Protein AF-A0A6F8TBI2-F1 (afdb_monomer_lite)

Radius of gyration: 24.77 Å; chains: 1; bounding box: 38×18×82 Å

pLDDT: mean 81.9, std 14.16, range [45.66, 97.81]

Secondary structure (DSSP, 8-state):
--HHHHHHHHHHHHHHHHHHHHHHHHHHHHHT------EEEEESSHHHHHHHHHHHHHTT-TTEEEEE-S--SHHHHHHHHHHHHHHHHTSSS--SEEEEE--

Structure (mmCIF, N/CA/C/O backbone):
data_AF-A0A6F8TBI2-F1
#
_entry.id   AF-A0A6F8TBI2-F1
#
loop_
_atom_site.group_PDB
_atom_site.id
_atom_site.type_symbol
_atom_site.label_atom_id
_atom_site.label_alt_id
_atom_site.label_comp_id
_atom_site.label_asym_id
_atom_site.label_entity_id
_atom_site.label_seq_id
_atom_site.pdbx_PDB_ins_code
_atom_site.Cartn_x
_atom_site.Cartn_y
_atom_site.Cartn_z
_atom_site.occupancy
_atom_site.B_iso_or_equiv
_atom_site.auth_seq_id
_atom_site.auth_comp_id
_atom_site.auth_asym_id
_atom_site.auth_atom_id
_atom_site.pdbx_PDB_model_num
ATOM 1 N N . MET A 1 1 ? -19.330 2.413 65.800 1.00 54.47 1 MET A N 1
ATOM 2 C CA . MET A 1 1 ? -18.198 2.844 64.947 1.00 54.47 1 MET A CA 1
ATOM 3 C C . MET A 1 1 ? -17.717 1.690 64.052 1.00 54.47 1 MET A C 1
ATOM 5 O O . MET A 1 1 ? -16.589 1.252 64.188 1.00 54.47 1 MET A O 1
ATOM 9 N N . GLY A 1 2 ? -18.567 1.151 63.166 1.00 58.47 2 GLY A N 1
ATOM 10 C CA . GLY A 1 2 ? -18.201 0.009 62.294 1.00 58.47 2 GLY A CA 1
ATOM 11 C C . GLY A 1 2 ? -18.804 0.058 60.883 1.00 58.47 2 GLY A C 1
ATOM 12 O O . GLY A 1 2 ? -18.541 -0.806 60.055 1.00 58.47 2 GLY A O 1
ATOM 13 N N . SER A 1 3 ? -19.612 1.080 60.596 1.00 59.16 3 SER A N 1
ATOM 14 C CA . SER A 1 3 ? -20.271 1.309 59.307 1.00 59.16 3 SER A CA 1
ATOM 15 C C . SER A 1 3 ? -19.372 2.019 58.290 1.00 59.16 3 SER A C 1
ATOM 17 O O . SER A 1 3 ? -19.494 1.770 57.089 1.00 59.16 3 SER A O 1
ATOM 19 N N . ASP A 1 4 ? -18.445 2.862 58.754 1.00 61.62 4 ASP A N 1
ATOM 20 C CA . ASP A 1 4 ? -17.598 3.689 57.884 1.00 61.62 4 ASP A CA 1
ATOM 21 C C . ASP A 1 4 ? -16.590 2.856 57.090 1.00 61.62 4 ASP A C 1
ATOM 23 O O . ASP A 1 4 ? -16.357 3.118 55.907 1.00 61.62 4 ASP A O 1
ATOM 27 N N . ASP A 1 5 ? -16.058 1.792 57.691 1.00 66.12 5 ASP A N 1
ATOM 28 C CA . ASP A 1 5 ? -15.128 0.884 57.015 1.00 66.12 5 ASP A CA 1
ATOM 29 C C . ASP A 1 5 ? -15.819 0.046 55.938 1.00 66.12 5 ASP A C 1
ATOM 31 O O . ASP A 1 5 ? -15.237 -0.241 54.889 1.00 66.12 5 ASP A O 1
ATOM 35 N N . ILE A 1 6 ? -17.091 -0.298 56.147 1.00 69.12 6 ILE A N 1
ATOM 36 C CA . ILE A 1 6 ? -17.892 -1.044 55.170 1.00 69.12 6 ILE A CA 1
ATOM 37 C C . ILE A 1 6 ? -18.232 -0.146 53.975 1.00 69.12 6 ILE A C 1
ATOM 39 O O . ILE A 1 6 ? -18.120 -0.575 52.821 1.00 69.12 6 ILE A O 1
ATOM 43 N N . ALA A 1 7 ? -18.605 1.112 54.229 1.00 73.19 7 ALA A N 1
ATOM 44 C CA . ALA A 1 7 ? -18.884 2.085 53.178 1.00 73.19 7 ALA A CA 1
ATOM 45 C C . ALA A 1 7 ? -17.632 2.380 52.335 1.00 73.19 7 ALA A C 1
ATOM 47 O O . ALA A 1 7 ? -17.689 2.318 51.103 1.00 73.19 7 ALA A O 1
ATOM 48 N N . LYS A 1 8 ? -16.477 2.597 52.979 1.00 75.12 8 LYS A N 1
ATOM 49 C CA . LYS A 1 8 ? -15.190 2.802 52.294 1.00 75.12 8 LYS A CA 1
ATOM 50 C C . LYS A 1 8 ? -14.787 1.589 51.449 1.00 75.12 8 LYS A C 1
ATOM 52 O O . LYS A 1 8 ? -14.424 1.765 50.284 1.00 75.12 8 LYS A O 1
ATOM 57 N N . LYS A 1 9 ? -14.942 0.363 51.969 1.00 74.69 9 LYS A N 1
ATOM 58 C CA . LYS A 1 9 ? -14.686 -0.879 51.210 1.00 74.69 9 LYS A CA 1
ATOM 59 C C . LYS A 1 9 ? -15.577 -1.005 49.972 1.00 74.69 9 LYS A C 1
ATOM 61 O O . LYS A 1 9 ? -15.084 -1.345 48.897 1.00 74.69 9 LYS A O 1
ATOM 66 N N . ARG A 1 10 ? -16.871 -0.673 50.073 1.00 75.69 10 ARG A N 1
ATOM 67 C CA . ARG A 1 10 ? -17.790 -0.687 48.916 1.00 75.69 10 ARG A CA 1
ATOM 68 C C . ARG A 1 10 ? -17.411 0.340 47.849 1.00 75.69 10 ARG A C 1
ATOM 70 O O . ARG A 1 10 ? -17.526 0.049 46.658 1.00 75.69 10 ARG A O 1
ATOM 77 N N . ILE A 1 11 ? -16.968 1.530 48.249 1.00 79.06 11 ILE A N 1
ATOM 78 C CA . ILE A 1 11 ? -16.542 2.580 47.312 1.00 79.06 11 ILE A CA 1
ATOM 79 C C . ILE A 1 11 ? -15.279 2.148 46.558 1.00 79.06 11 ILE A C 1
ATOM 81 O O . ILE A 1 11 ? -15.235 2.276 45.332 1.00 79.06 11 ILE A O 1
ATOM 85 N N . ALA A 1 12 ? -14.294 1.583 47.262 1.00 79.81 12 ALA A N 1
ATOM 86 C CA . ALA A 1 12 ? -13.067 1.066 46.658 1.00 79.81 12 ALA A CA 1
ATOM 87 C C . ALA A 1 12 ? -13.358 -0.055 45.644 1.00 79.81 12 ALA A C 1
ATOM 89 O O . ALA A 1 12 ? -12.980 0.064 44.478 1.00 79.81 12 ALA A O 1
ATOM 90 N N . ALA A 1 13 ? -14.149 -1.060 46.035 1.00 78.75 13 ALA A N 1
ATOM 91 C CA . ALA A 1 13 ? -14.532 -2.168 45.156 1.00 78.75 13 ALA A CA 1
ATOM 92 C C . ALA A 1 13 ? -15.312 -1.698 43.911 1.00 78.75 13 ALA A C 1
ATOM 94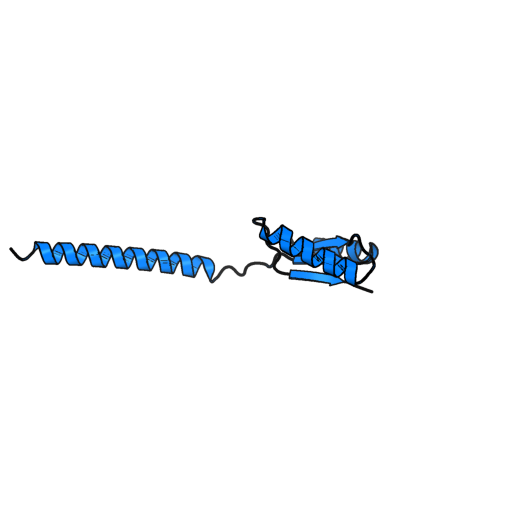 O O . ALA A 1 13 ? -15.097 -2.180 42.797 1.00 78.75 13 ALA A O 1
ATOM 95 N N . ASN A 1 14 ? -16.194 -0.703 44.057 1.00 81.31 14 ASN A N 1
ATOM 96 C CA . ASN A 1 14 ? -16.908 -0.120 42.918 1.00 81.31 14 ASN A CA 1
ATOM 97 C C . ASN A 1 14 ? -15.988 0.676 41.983 1.00 81.31 14 ASN A C 1
ATOM 99 O O . ASN A 1 14 ? -16.213 0.685 40.768 1.00 81.31 14 ASN A O 1
ATOM 103 N N . ARG A 1 15 ? -14.961 1.346 42.519 1.00 81.94 15 ARG A N 1
ATOM 104 C CA . ARG A 1 15 ? -13.957 2.064 41.724 1.00 81.94 15 ARG A CA 1
ATOM 105 C C . ARG A 1 15 ? -13.096 1.090 40.924 1.00 81.94 15 ARG A C 1
ATOM 107 O O . ARG A 1 15 ? -12.920 1.301 39.725 1.00 81.94 15 ARG A O 1
ATOM 114 N N . GLU A 1 16 ? -12.653 0.000 41.545 1.00 82.56 16 GLU A N 1
ATOM 115 C CA . GLU A 1 16 ? -11.929 -1.082 40.869 1.00 82.56 16 GLU A CA 1
ATOM 116 C C . GLU A 1 16 ? -12.776 -1.718 39.769 1.00 82.56 16 GLU A C 1
ATOM 118 O O . GLU A 1 16 ? -12.338 -1.775 38.622 1.00 82.56 16 GLU A O 1
ATOM 123 N N . ARG A 1 17 ? -14.035 -2.072 40.059 1.00 79.62 17 ARG A N 1
ATOM 124 C CA . ARG A 1 17 ? -14.960 -2.629 39.060 1.00 79.62 17 ARG A CA 1
ATOM 125 C C . ARG A 1 17 ? -15.158 -1.694 37.864 1.00 79.62 17 ARG A C 1
ATOM 127 O O . ARG A 1 17 ? -15.180 -2.151 36.722 1.00 79.62 17 ARG A O 1
ATOM 134 N N . ARG A 1 18 ? -15.286 -0.381 38.096 1.00 80.25 18 ARG A N 1
ATOM 135 C CA . ARG A 1 18 ? -15.391 0.620 37.016 1.00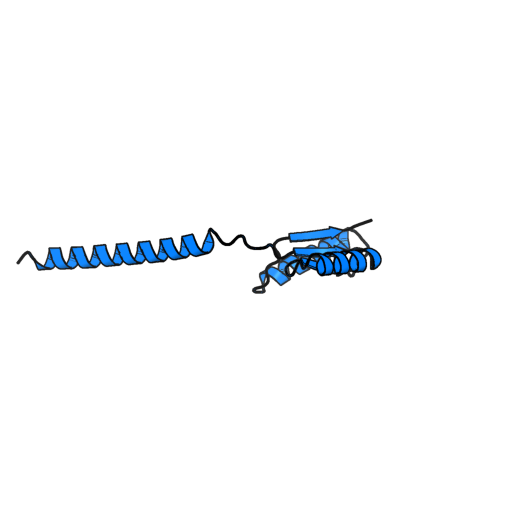 80.25 18 ARG A CA 1
ATOM 136 C C . ARG A 1 18 ? -14.106 0.711 36.193 1.00 80.25 18 ARG A C 1
ATOM 138 O O . ARG A 1 18 ? -14.190 0.824 34.972 1.00 80.25 18 ARG A O 1
ATOM 145 N N . ASN A 1 19 ? -12.938 0.649 36.828 1.00 79.00 19 ASN A N 1
ATOM 146 C CA . ASN A 1 19 ? -11.655 0.662 36.124 1.00 79.00 19 ASN A CA 1
ATOM 147 C C . ASN A 1 19 ? -11.469 -0.603 35.277 1.00 79.00 19 ASN A C 1
ATOM 149 O O . ASN A 1 19 ? -11.137 -0.483 34.102 1.00 79.00 19 ASN A O 1
ATOM 153 N N . LEU A 1 20 ? -11.805 -1.776 35.818 1.00 77.00 20 LEU A N 1
ATOM 154 C CA . LEU A 1 20 ? -11.771 -3.056 35.106 1.00 77.00 20 LEU A CA 1
ATOM 155 C C . LEU A 1 20 ? -12.731 -3.077 33.907 1.00 77.00 20 LEU A C 1
ATOM 157 O O . LEU A 1 20 ? -12.421 -3.592 32.839 1.00 77.00 20 LEU A O 1
ATOM 161 N N . GLN A 1 21 ? -13.905 -2.459 34.038 1.00 77.50 21 GLN A N 1
ATOM 162 C CA . GLN A 1 21 ? -14.827 -2.308 32.911 1.00 77.50 21 GLN A CA 1
ATOM 163 C C . GLN A 1 21 ? -14.296 -1.342 31.845 1.00 77.50 21 GLN A C 1
ATOM 165 O O . GLN A 1 21 ? -14.504 -1.587 30.658 1.00 77.50 21 GLN A O 1
ATOM 170 N N . LYS A 1 22 ? -13.604 -0.263 32.235 1.00 75.12 22 LYS A N 1
ATOM 171 C CA . LYS A 1 22 ? -12.958 0.662 31.291 1.00 75.12 22 LYS A CA 1
ATOM 172 C C . LYS A 1 22 ? -11.803 -0.008 30.547 1.00 75.12 22 LYS A C 1
ATOM 174 O O . LYS A 1 22 ? -11.727 0.146 29.331 1.00 75.12 22 LYS A O 1
ATOM 179 N N . THR A 1 23 ? -10.950 -0.771 31.229 1.00 67.50 23 THR A N 1
ATOM 180 C CA . THR A 1 23 ? -9.867 -1.532 30.587 1.00 67.50 23 THR A CA 1
ATOM 181 C C . THR A 1 23 ? -10.435 -2.611 29.672 1.00 67.50 23 THR A C 1
ATOM 183 O O . THR A 1 23 ? -10.073 -2.651 28.505 1.00 67.50 23 THR A O 1
ATOM 186 N N . ASN A 1 24 ? -11.429 -3.381 30.118 1.00 63.19 24 ASN A N 1
ATOM 187 C CA . ASN A 1 24 ? -12.072 -4.404 29.288 1.00 63.19 24 ASN A CA 1
ATOM 188 C C . ASN A 1 24 ? -12.841 -3.821 28.092 1.00 63.19 24 ASN A C 1
ATOM 190 O O . ASN A 1 24 ? -13.037 -4.514 27.098 1.00 63.19 24 ASN A O 1
ATOM 194 N N . ARG A 1 25 ? -13.319 -2.571 28.163 1.00 62.34 25 ARG A N 1
ATOM 195 C CA . ARG A 1 25 ? -13.872 -1.852 27.000 1.00 62.34 25 ARG A CA 1
ATOM 196 C C . ARG A 1 25 ? -12.769 -1.384 26.052 1.00 62.34 25 ARG A C 1
ATOM 198 O O . ARG A 1 25 ? -12.929 -1.552 24.855 1.00 62.34 25 ARG A O 1
ATOM 205 N N . LYS A 1 26 ? -11.649 -0.862 26.566 1.00 59.94 26 LYS A N 1
ATOM 206 C CA . LYS A 1 26 ? -10.476 -0.522 25.742 1.00 59.94 26 LYS A CA 1
ATOM 207 C C . LYS A 1 26 ? -9.935 -1.754 25.009 1.00 59.94 26 LYS A C 1
ATOM 209 O O . LYS A 1 26 ? -9.786 -1.700 23.801 1.00 59.94 26 LYS A O 1
ATOM 214 N N . ILE A 1 27 ? -9.756 -2.873 25.710 1.00 56.47 27 ILE A N 1
ATOM 215 C CA . ILE A 1 27 ? -9.275 -4.145 25.148 1.00 56.47 27 ILE A CA 1
ATOM 216 C C . ILE A 1 27 ? -10.248 -4.682 24.084 1.00 56.47 27 ILE A C 1
ATOM 218 O O . ILE A 1 27 ? -9.825 -5.042 22.990 1.00 56.47 27 ILE A O 1
ATOM 222 N N . ARG A 1 28 ? -11.566 -4.658 24.346 1.00 52.94 28 ARG A N 1
ATOM 223 C CA . ARG A 1 28 ? -12.583 -5.068 23.356 1.00 52.94 28 ARG A CA 1
ATOM 224 C C . ARG A 1 28 ? -12.702 -4.124 22.155 1.00 52.94 28 ARG A C 1
ATOM 226 O O . ARG A 1 28 ? -13.016 -4.592 21.069 1.00 52.94 28 ARG A O 1
ATOM 233 N N . ASN A 1 29 ? -12.427 -2.831 22.328 1.00 51.25 29 ASN A N 1
ATOM 234 C CA . ASN A 1 29 ? -12.385 -1.868 21.223 1.00 51.25 29 ASN A CA 1
ATOM 235 C C . ASN A 1 29 ? -11.150 -2.046 20.326 1.00 51.25 29 ASN A C 1
ATOM 237 O O . ASN A 1 29 ? -11.179 -1.593 19.185 1.00 51.25 29 AS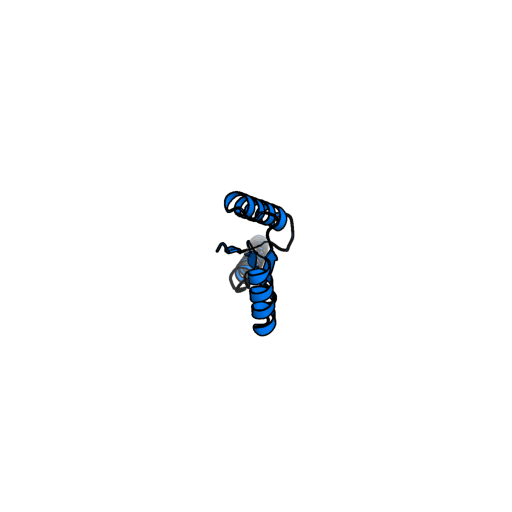N A O 1
ATOM 241 N N . VAL A 1 30 ? -10.089 -2.688 20.824 1.00 53.38 30 VAL A N 1
ATOM 242 C CA . VAL A 1 30 ? -8.873 -2.972 20.046 1.00 53.38 30 VAL A CA 1
ATOM 243 C C . VAL A 1 30 ? -8.987 -4.329 19.334 1.00 53.38 30 VAL A C 1
ATOM 245 O O . VAL A 1 30 ? -8.537 -4.463 18.206 1.00 53.38 30 VAL A O 1
ATOM 248 N N . GLY A 1 31 ? -9.639 -5.323 19.951 1.00 46.56 31 GLY A N 1
ATOM 249 C CA . GLY A 1 31 ? -9.577 -6.721 19.499 1.00 46.56 31 GLY A CA 1
ATOM 250 C C . GLY A 1 31 ? -10.459 -7.145 18.315 1.00 46.56 31 GLY A C 1
ATOM 251 O O . GLY A 1 31 ? -10.223 -8.224 17.791 1.00 46.56 31 GLY A O 1
ATOM 252 N N . ASN A 1 32 ? -11.450 -6.351 17.885 1.00 45.66 32 ASN A N 1
ATOM 253 C CA . ASN A 1 32 ? -12.451 -6.793 16.889 1.00 45.66 32 ASN A CA 1
ATOM 254 C C . ASN A 1 32 ? -12.688 -5.835 15.708 1.00 45.66 32 ASN A C 1
ATOM 256 O O . ASN A 1 32 ? -13.633 -6.031 14.943 1.00 45.66 32 ASN A O 1
ATOM 260 N N . ARG A 1 33 ? -11.850 -4.813 15.503 1.00 52.47 33 ARG A N 1
ATOM 261 C CA . ARG A 1 33 ? -11.763 -4.230 14.160 1.00 52.47 33 ARG A CA 1
ATOM 262 C C . ARG A 1 33 ? -10.941 -5.211 13.344 1.00 52.47 33 ARG A C 1
ATOM 264 O O . ARG A 1 33 ? -9.746 -5.335 13.580 1.00 52.47 33 ARG A O 1
ATOM 271 N N . THR A 1 34 ? -11.566 -5.900 12.397 1.00 50.88 34 THR A N 1
ATOM 272 C CA . THR A 1 34 ? -10.870 -6.313 11.177 1.00 50.88 34 THR A CA 1
ATOM 273 C C . THR A 1 34 ? -10.203 -5.051 10.636 1.00 50.88 34 THR A C 1
ATOM 275 O O . THR A 1 34 ? -10.871 -4.229 10.007 1.00 50.88 34 THR A O 1
ATOM 278 N N . LEU A 1 35 ? -8.946 -4.807 11.017 1.00 65.06 35 LEU A N 1
ATOM 279 C CA . LEU A 1 35 ? -8.151 -3.713 10.484 1.00 65.06 35 LEU A CA 1
ATOM 280 C C . LEU A 1 35 ? -8.046 -4.042 9.001 1.00 65.06 35 LEU A C 1
ATOM 282 O O . LEU A 1 35 ? -7.371 -5.001 8.635 1.00 65.06 35 LEU A O 1
ATOM 286 N N . ILE A 1 36 ? -8.829 -3.352 8.171 1.00 73.25 36 ILE A N 1
ATOM 287 C CA . ILE A 1 36 ? -8.704 -3.500 6.727 1.00 73.25 36 ILE A CA 1
ATOM 288 C C . ILE A 1 36 ? -7.261 -3.081 6.432 1.00 73.25 36 ILE A C 1
ATOM 290 O O . ILE A 1 36 ? -6.913 -1.939 6.746 1.00 73.25 36 ILE A O 1
ATOM 294 N N . PRO A 1 37 ? -6.410 -3.993 5.935 1.00 84.50 37 PRO A N 1
AT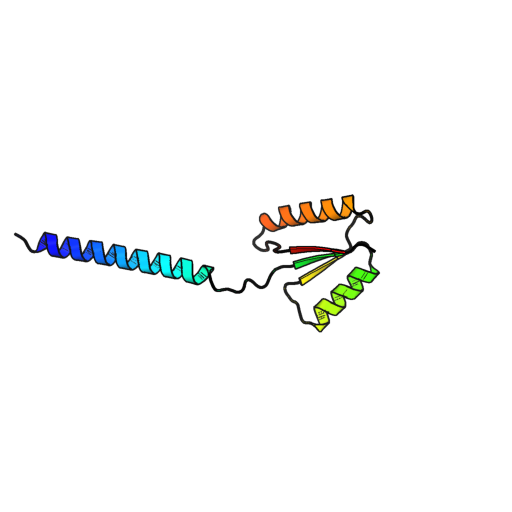OM 295 C CA . PRO A 1 37 ? -4.993 -3.713 5.820 1.00 84.50 37 PRO A CA 1
ATOM 296 C C . PRO A 1 37 ? -4.779 -2.562 4.839 1.00 84.50 37 PRO A C 1
ATOM 298 O O . PRO A 1 37 ? -5.374 -2.532 3.757 1.00 84.50 37 PRO A O 1
ATOM 301 N N . ASN A 1 38 ? -3.926 -1.623 5.232 1.00 88.56 38 ASN A N 1
ATOM 302 C CA . ASN A 1 38 ? -3.400 -0.588 4.361 1.00 88.56 38 ASN A CA 1
ATOM 303 C C . ASN A 1 38 ? -2.216 -1.181 3.590 1.00 88.56 38 ASN A C 1
ATOM 305 O O . ASN A 1 38 ? -1.227 -1.606 4.188 1.00 88.56 38 ASN A O 1
ATOM 309 N N . ILE A 1 39 ? -2.357 -1.293 2.275 1.00 93.19 39 ILE A N 1
ATOM 310 C CA . ILE A 1 39 ? -1.442 -2.037 1.412 1.00 93.19 39 ILE A CA 1
ATOM 311 C C . ILE A 1 39 ? -0.846 -1.088 0.380 1.00 93.19 39 ILE A C 1
ATOM 313 O O . ILE A 1 39 ? -1.575 -0.365 -0.302 1.00 93.19 39 ILE A O 1
ATOM 317 N N . LEU A 1 40 ? 0.472 -1.147 0.215 1.00 94.81 40 LEU A N 1
ATOM 318 C CA . LEU A 1 40 ? 1.181 -0.525 -0.899 1.00 94.81 40 LEU A CA 1
ATOM 319 C C . LEU A 1 40 ? 1.693 -1.607 -1.855 1.00 94.81 40 LEU A C 1
ATOM 321 O O . LEU A 1 40 ? 2.290 -2.587 -1.426 1.00 94.81 40 LEU A O 1
ATOM 325 N N . ILE A 1 41 ? 1.476 -1.421 -3.150 1.00 95.56 41 ILE A N 1
ATOM 326 C CA . ILE A 1 41 ? 2.057 -2.222 -4.225 1.00 95.56 41 ILE A CA 1
ATOM 327 C C . ILE A 1 41 ? 3.102 -1.348 -4.918 1.00 95.56 41 ILE A C 1
ATOM 329 O O . ILE A 1 41 ? 2.769 -0.298 -5.471 1.00 95.56 41 ILE A O 1
ATOM 333 N N . LEU A 1 42 ? 4.359 -1.774 -4.860 1.00 95.88 42 LEU A N 1
ATOM 334 C CA . LEU A 1 42 ? 5.473 -1.193 -5.595 1.00 95.88 42 LEU A CA 1
ATOM 335 C C . LEU A 1 42 ? 5.721 -2.025 -6.846 1.00 95.88 42 LEU A C 1
ATOM 337 O O . LEU A 1 42 ? 5.967 -3.228 -6.756 1.00 95.88 42 LEU A O 1
ATOM 341 N N . THR A 1 43 ? 5.657 -1.385 -8.006 1.00 94.88 43 THR A N 1
ATOM 342 C CA . THR A 1 43 ? 5.907 -2.041 -9.293 1.00 94.88 43 THR A CA 1
ATOM 343 C C . THR A 1 43 ? 7.223 -1.580 -9.897 1.00 94.88 43 THR A C 1
ATOM 345 O O . THR A 1 43 ? 7.600 -0.417 -9.760 1.00 94.88 43 THR A O 1
ATOM 348 N N . GLU A 1 44 ? 7.913 -2.474 -10.597 1.00 92.75 44 GLU A N 1
ATOM 349 C CA . GLU A 1 44 ? 9.116 -2.125 -11.357 1.00 92.75 44 GLU A CA 1
ATOM 350 C C . GLU A 1 44 ? 8.797 -1.203 -12.545 1.00 92.75 44 GLU A C 1
ATOM 352 O O . GLU A 1 44 ? 9.402 -0.139 -12.713 1.00 92.75 44 GLU A O 1
ATOM 357 N N . GLY A 1 45 ? 7.812 -1.587 -13.359 1.00 92.25 45 GLY A N 1
ATOM 358 C CA . GLY A 1 45 ? 7.411 -0.867 -14.558 1.00 92.25 45 GLY A CA 1
ATOM 359 C C . GLY A 1 45 ? 6.117 -0.064 -14.403 1.00 92.25 45 GLY A C 1
ATOM 360 O O . GLY A 1 45 ? 5.386 -0.125 -13.406 1.00 92.25 45 GLY A O 1
ATOM 361 N N . TYR A 1 46 ? 5.849 0.749 -15.427 1.00 93.50 46 TYR A N 1
ATOM 362 C CA . TYR A 1 46 ? 4.626 1.552 -15.528 1.00 93.50 46 TYR A CA 1
ATOM 363 C C . TYR A 1 46 ? 3.424 0.731 -15.993 1.00 93.50 46 TYR A C 1
ATOM 365 O O . TYR A 1 46 ? 2.290 1.056 -15.644 1.00 93.50 46 TYR A O 1
ATOM 373 N N . SER A 1 47 ? 3.655 -0.313 -16.789 1.00 93.38 47 SER A N 1
ATOM 374 C CA . SER A 1 47 ? 2.589 -1.167 -17.309 1.00 93.38 47 SER A CA 1
ATOM 375 C C . SER A 1 47 ? 1.866 -1.893 -16.175 1.00 93.38 47 SER A C 1
ATOM 377 O O . SER A 1 47 ? 0.636 -1.919 -16.144 1.00 93.38 47 SER A O 1
ATOM 379 N N . GLU A 1 48 ? 2.617 -2.402 -15.201 1.00 93.88 48 GLU A N 1
ATOM 380 C CA . GLU A 1 48 ? 2.095 -3.054 -14.004 1.00 93.88 48 GLU A CA 1
ATOM 381 C C . GLU A 1 48 ? 1.385 -2.045 -13.094 1.00 93.88 48 GLU A C 1
ATOM 383 O O . GLU A 1 48 ? 0.301 -2.337 -12.593 1.00 93.88 48 GLU A O 1
ATOM 388 N N . ASP A 1 49 ? 1.934 -0.836 -12.921 1.00 96.06 49 ASP A N 1
ATOM 389 C CA . ASP A 1 49 ? 1.296 0.211 -12.108 1.00 96.06 49 ASP A CA 1
ATOM 390 C C . ASP A 1 49 ? -0.083 0.593 -12.663 1.00 96.06 49 ASP A C 1
ATOM 392 O O . ASP A 1 49 ? -1.054 0.703 -11.915 1.00 96.06 49 ASP A O 1
ATOM 396 N N . ILE A 1 50 ? -0.195 0.758 -13.986 1.00 96.94 50 ILE A N 1
ATOM 397 C CA . ILE A 1 50 ? -1.472 1.036 -14.657 1.00 96.94 50 ILE A CA 1
ATOM 398 C C . ILE A 1 50 ? -2.444 -0.129 -14.447 1.00 96.94 50 ILE A C 1
ATOM 400 O O . ILE A 1 50 ? -3.599 0.099 -14.083 1.00 96.94 50 ILE A O 1
ATOM 404 N N . TYR A 1 51 ? -1.977 -1.367 -14.627 1.00 96.06 51 TYR A N 1
ATOM 405 C CA . TYR A 1 51 ? -2.790 -2.561 -14.408 1.00 96.06 51 TYR A CA 1
ATOM 406 C C . TYR A 1 51 ? -3.350 -2.619 -12.977 1.00 96.06 51 TYR A C 1
ATOM 408 O O . TYR A 1 51 ? -4.562 -2.759 -12.793 1.00 96.06 51 TYR A O 1
ATOM 416 N N . PHE A 1 52 ? -2.503 -2.449 -11.957 1.0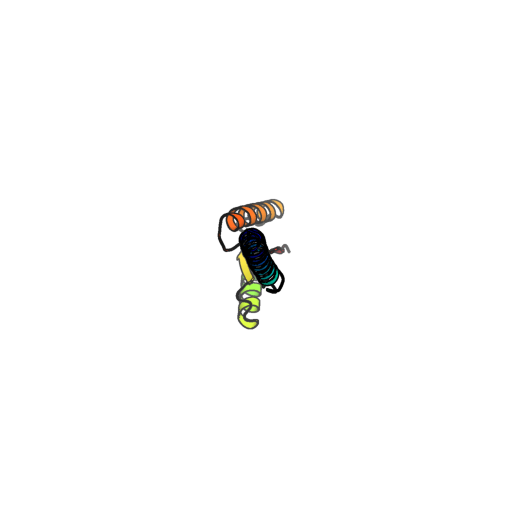0 96.75 52 PHE A N 1
ATOM 41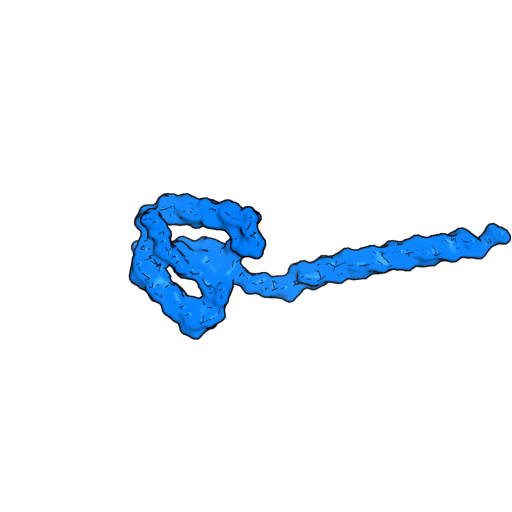7 C CA . PHE A 1 52 ? -2.942 -2.496 -10.563 1.00 96.75 52 PHE A CA 1
ATOM 418 C C . PHE A 1 52 ? -3.825 -1.312 -10.185 1.00 96.75 52 PHE A C 1
ATOM 420 O O . PHE A 1 52 ? -4.810 -1.509 -9.476 1.00 96.75 52 PHE A O 1
ATOM 427 N N . LYS A 1 53 ? -3.541 -0.100 -10.676 1.00 97.25 53 LYS A N 1
ATOM 428 C CA . LYS A 1 53 ? -4.416 1.063 -10.461 1.00 97.25 53 LYS A CA 1
ATOM 429 C C . LYS A 1 53 ? -5.821 0.811 -10.985 1.00 97.25 53 LYS A C 1
ATOM 431 O O . LYS A 1 53 ? -6.789 1.134 -10.295 1.00 97.25 53 LYS A O 1
ATOM 436 N N . GLU A 1 54 ? -5.942 0.194 -12.157 1.00 97.81 54 GLU A N 1
ATOM 437 C CA . GLU A 1 54 ? -7.256 -0.130 -12.699 1.00 97.81 54 GLU A CA 1
ATOM 438 C C . GLU A 1 54 ? -7.956 -1.255 -11.951 1.00 97.81 54 GLU A C 1
ATOM 440 O O . GLU A 1 54 ? -9.152 -1.155 -11.669 1.00 97.81 54 GLU A O 1
ATOM 445 N N . LEU A 1 55 ? -7.213 -2.277 -11.532 1.00 96.69 55 LEU A N 1
ATOM 446 C CA . LEU A 1 55 ? -7.753 -3.349 -10.704 1.00 96.69 55 LEU A CA 1
ATOM 447 C C . LEU A 1 55 ? -8.275 -2.821 -9.356 1.00 96.69 55 LEU A C 1
ATOM 449 O O . LEU A 1 55 ? -9.397 -3.135 -8.960 1.00 96.69 55 LEU A O 1
ATOM 453 N N . ILE A 1 56 ? -7.492 -1.973 -8.681 1.00 96.62 56 ILE A N 1
ATOM 454 C CA . ILE A 1 56 ? -7.861 -1.308 -7.422 1.00 96.62 56 ILE A CA 1
ATOM 455 C C . ILE A 1 56 ? -9.136 -0.485 -7.607 1.00 96.62 56 ILE A C 1
ATOM 457 O O . ILE A 1 56 ? -10.037 -0.554 -6.767 1.00 96.62 56 ILE A O 1
ATOM 461 N N . ARG A 1 57 ? -9.239 0.259 -8.718 1.00 96.69 57 ARG A N 1
ATOM 462 C CA . ARG A 1 57 ? -10.419 1.069 -9.037 1.00 96.69 57 ARG A CA 1
ATOM 463 C C . ARG A 1 57 ? -11.662 0.205 -9.251 1.00 96.69 57 ARG A C 1
ATOM 465 O O . ARG A 1 57 ? -12.691 0.479 -8.640 1.00 96.69 57 ARG A O 1
ATOM 472 N N . ILE A 1 58 ? -11.575 -0.833 -10.085 1.00 97.75 58 ILE A N 1
ATOM 473 C CA . ILE A 1 58 ? -12.703 -1.728 -10.401 1.00 97.75 58 ILE A CA 1
ATOM 474 C C . ILE A 1 58 ? -13.217 -2.426 -9.137 1.00 97.75 58 ILE A C 1
ATOM 476 O O . ILE A 1 58 ? -14.424 -2.529 -8.930 1.00 97.75 58 ILE A O 1
ATOM 480 N N . LEU A 1 59 ? -12.304 -2.867 -8.271 1.00 95.88 59 LEU A N 1
ATOM 481 C CA . LEU A 1 59 ? -12.633 -3.587 -7.040 1.00 95.88 59 LEU A CA 1
ATOM 482 C C . LEU A 1 59 ? -12.940 -2.666 -5.846 1.00 95.88 59 LEU A C 1
ATOM 484 O O . LEU A 1 59 ? -13.266 -3.162 -4.770 1.00 95.88 59 LEU A O 1
ATOM 488 N N . SER A 1 60 ? -12.860 -1.340 -6.017 1.00 92.31 60 SER A N 1
ATOM 489 C CA . SER A 1 60 ? -13.087 -0.345 -4.954 1.00 92.31 60 SER A CA 1
ATOM 490 C C . SER A 1 60 ? -12.234 -0.583 -3.693 1.00 92.31 60 SER A C 1
ATOM 492 O O . SER A 1 60 ? -12.704 -0.457 -2.558 1.00 92.31 60 SER A O 1
ATOM 494 N N . LEU A 1 61 ? -10.961 -0.944 -3.886 1.00 91.44 61 LEU A N 1
ATOM 495 C CA . LEU A 1 61 ? -10.023 -1.272 -2.807 1.00 91.44 61 LEU A CA 1
ATOM 496 C C . LEU A 1 61 ? -9.386 -0.008 -2.216 1.00 91.44 61 LEU A C 1
ATOM 498 O O . LEU A 1 61 ? -8.222 0.297 -2.450 1.00 91.44 61 LEU A O 1
ATOM 502 N N . ASN A 1 62 ? -10.151 0.730 -1.415 1.00 88.75 62 ASN A N 1
ATOM 503 C CA . ASN A 1 62 ? -9.751 2.050 -0.902 1.00 88.75 62 ASN A CA 1
ATOM 504 C C . ASN A 1 62 ? -8.484 2.058 -0.024 1.00 88.75 62 ASN A C 1
ATOM 506 O O . ASN A 1 62 ? -7.870 3.109 0.152 1.00 88.75 62 ASN A O 1
ATOM 510 N N . THR A 1 63 ? -8.107 0.916 0.555 1.00 89.62 63 THR A N 1
ATOM 511 C CA . THR A 1 63 ? -6.911 0.776 1.402 1.00 89.62 63 THR A CA 1
ATOM 512 C C . THR A 1 63 ? -5.712 0.199 0.656 1.00 89.62 63 THR A C 1
ATOM 514 O O . THR A 1 63 ? -4.670 -0.014 1.264 1.00 89.62 63 THR A O 1
ATOM 517 N N . VAL A 1 64 ? -5.838 -0.065 -0.646 1.00 93.31 64 VAL A N 1
ATOM 518 C CA . VAL A 1 64 ? -4.756 -0.587 -1.482 1.00 93.31 64 VAL A CA 1
ATOM 519 C C . VAL A 1 64 ? -4.310 0.515 -2.432 1.00 93.31 64 VAL A C 1
ATOM 521 O O . VAL A 1 64 ? -5.125 1.131 -3.116 1.00 93.31 64 VAL A O 1
ATOM 524 N N . LYS A 1 65 ? -3.008 0.781 -2.477 1.00 94.19 65 LYS A N 1
ATOM 525 C CA . LYS A 1 65 ? -2.401 1.788 -3.352 1.00 94.19 65 LYS A CA 1
ATOM 526 C C . LYS A 1 65 ? -1.338 1.132 -4.218 1.00 94.19 65 LYS A C 1
ATOM 528 O O . LYS A 1 65 ? -0.637 0.246 -3.751 1.00 94.19 65 LYS A O 1
ATOM 533 N N . SER A 1 66 ? -1.201 1.599 -5.453 1.00 95.62 66 SER A N 1
ATOM 534 C CA . SER A 1 66 ? -0.133 1.186 -6.369 1.00 95.62 66 SER A CA 1
ATOM 535 C C . SER A 1 66 ? 0.715 2.388 -6.760 1.00 95.62 66 SER A C 1
ATOM 537 O O . SER A 1 66 ? 0.180 3.486 -6.976 1.00 95.62 66 SER A O 1
ATOM 539 N N . ARG A 1 67 ? 2.030 2.179 -6.836 1.00 95.31 67 ARG A N 1
ATOM 540 C CA . ARG A 1 67 ? 2.997 3.160 -7.322 1.00 95.31 67 ARG A CA 1
ATOM 541 C C . ARG A 1 67 ? 4.157 2.455 -8.024 1.00 95.31 67 ARG A C 1
ATOM 543 O O . ARG A 1 67 ? 4.717 1.502 -7.491 1.00 95.31 67 ARG A O 1
ATOM 550 N N . LYS A 1 68 ? 4.590 3.007 -9.158 1.00 95.12 68 LYS A N 1
ATOM 551 C CA . LYS A 1 68 ? 5.859 2.637 -9.797 1.00 95.12 68 LYS A CA 1
ATOM 552 C C . LYS A 1 68 ? 7.051 3.059 -8.929 1.00 95.12 68 LYS A C 1
ATOM 554 O O . LYS A 1 68 ? 7.169 4.236 -8.583 1.00 95.12 68 LYS A O 1
ATOM 559 N N . SER A 1 69 ? 7.923 2.109 -8.606 1.00 93.81 69 SER A N 1
ATOM 560 C CA . SER A 1 69 ? 9.178 2.329 -7.881 1.00 93.81 69 SER A CA 1
ATOM 561 C C . SER A 1 69 ? 10.121 3.228 -8.672 1.00 93.81 69 SER A C 1
ATOM 563 O O . SER A 1 69 ? 10.178 3.163 -9.896 1.00 93.81 69 SER A O 1
ATOM 565 N N . ILE A 1 70 ? 10.908 4.066 -8.009 1.00 93.25 70 ILE A N 1
ATOM 566 C CA . ILE A 1 70 ? 11.910 4.902 -8.681 1.00 93.25 70 ILE A CA 1
ATOM 567 C C . ILE A 1 70 ? 12.985 4.015 -9.318 1.00 93.25 70 ILE A C 1
ATOM 569 O O . ILE A 1 70 ? 13.365 4.244 -10.469 1.00 93.25 70 ILE A O 1
ATOM 573 N N . SER A 1 71 ? 13.413 2.983 -8.594 1.00 90.25 71 SER A N 1
ATOM 574 C CA . SER A 1 71 ? 14.369 1.985 -9.071 1.00 90.25 71 SER A CA 1
ATOM 575 C C . SER A 1 71 ? 13.689 0.916 -9.938 1.00 90.25 71 SER A C 1
ATOM 577 O O . SER A 1 71 ? 12.515 0.597 -9.745 1.00 90.25 71 SER A O 1
ATOM 579 N N . THR A 1 72 ? 14.453 0.378 -10.890 1.00 86.94 72 THR A N 1
ATOM 580 C CA . THR A 1 72 ? 14.106 -0.789 -11.716 1.00 86.94 72 THR A CA 1
ATOM 581 C C . THR A 1 72 ? 14.888 -2.044 -11.318 1.00 86.94 72 THR A C 1
ATOM 583 O O . THR A 1 72 ? 14.733 -3.084 -11.934 1.00 86.94 72 THR A O 1
ATOM 586 N N . ASP A 1 73 ? 15.786 -1.957 -10.339 1.00 89.81 73 ASP A N 1
ATOM 587 C CA . ASP A 1 73 ? 16.557 -3.095 -9.849 1.00 89.81 73 ASP A CA 1
ATOM 588 C C . ASP A 1 73 ? 15.963 -3.611 -8.534 1.00 89.81 73 ASP A C 1
ATOM 590 O O . ASP A 1 73 ? 15.498 -2.842 -7.695 1.00 89.81 73 ASP A O 1
ATOM 594 N N . CYS A 1 74 ? 15.994 -4.929 -8.335 1.00 87.44 74 CYS A N 1
ATOM 595 C CA . CYS A 1 74 ? 15.371 -5.573 -7.175 1.00 87.44 74 CYS A CA 1
ATOM 596 C C . CYS A 1 74 ? 15.835 -4.971 -5.833 1.00 87.44 74 CYS A C 1
ATOM 598 O O . CYS A 1 74 ? 15.013 -4.690 -4.961 1.00 87.44 74 CYS A O 1
ATOM 600 N N . ASN A 1 75 ? 17.137 -4.708 -5.679 1.00 91.00 75 ASN A N 1
ATOM 601 C CA . ASN A 1 75 ? 17.689 -4.171 -4.434 1.00 91.00 75 ASN A CA 1
ATOM 602 C C . ASN A 1 75 ? 17.224 -2.733 -4.177 1.00 91.00 75 ASN A C 1
ATOM 604 O O . ASN A 1 75 ? 16.878 -2.393 -3.046 1.00 91.00 75 ASN A O 1
ATOM 608 N N . GLY A 1 76 ? 17.188 -1.895 -5.213 1.00 90.94 76 GLY A N 1
ATOM 609 C CA . GLY A 1 76 ? 16.682 -0.532 -5.109 1.00 90.94 76 GLY A CA 1
ATOM 610 C C . GLY A 1 76 ? 15.192 -0.484 -4.770 1.00 90.94 76 GLY A C 1
ATOM 611 O O . GLY A 1 76 ? 14.790 0.321 -3.930 1.00 90.94 76 GLY A O 1
ATOM 612 N N . ILE A 1 77 ? 14.383 -1.381 -5.340 1.00 92.25 77 ILE A N 1
ATOM 613 C CA . ILE A 1 77 ? 12.945 -1.463 -5.042 1.00 92.25 77 ILE A CA 1
ATOM 614 C C . ILE A 1 77 ? 12.706 -1.937 -3.599 1.00 92.25 77 ILE A C 1
ATOM 616 O O . ILE A 1 77 ? 11.850 -1.391 -2.901 1.00 92.25 77 ILE A O 1
ATOM 620 N N . LEU A 1 78 ? 13.482 -2.912 -3.113 1.00 92.00 78 LEU A N 1
ATOM 621 C CA . LEU A 1 78 ? 13.425 -3.346 -1.712 1.00 92.00 78 LEU A CA 1
ATOM 622 C C . LEU A 1 78 ? 13.834 -2.223 -0.750 1.00 92.00 78 LEU A C 1
ATOM 624 O O . LEU A 1 78 ? 13.147 -1.993 0.243 1.00 92.00 78 LEU A O 1
ATOM 628 N N . GLY A 1 79 ? 14.890 -1.471 -1.069 1.00 92.44 79 GLY A N 1
ATOM 629 C CA . GLY A 1 79 ? 15.293 -0.307 -0.276 1.00 92.44 79 GLY A CA 1
ATOM 630 C C . GLY A 1 79 ? 14.223 0.792 -0.248 1.00 92.44 79 GLY A C 1
ATOM 631 O O . GLY A 1 79 ? 14.006 1.434 0.782 1.00 92.44 79 GLY A O 1
ATOM 632 N N . GLU A 1 80 ? 13.500 0.988 -1.353 1.00 93.06 80 GLU A N 1
ATOM 633 C CA . GLU A 1 80 ? 12.344 1.887 -1.397 1.00 93.06 80 GLU A CA 1
ATOM 634 C C . GLU A 1 80 ? 11.207 1.387 -0.495 1.00 93.06 80 GLU A C 1
ATOM 636 O O . GLU A 1 80 ? 10.642 2.175 0.266 1.00 93.06 80 GLU A O 1
ATOM 641 N N . ALA A 1 81 ? 10.913 0.083 -0.523 1.00 92.25 81 ALA A N 1
ATOM 642 C CA . ALA A 1 81 ? 9.912 -0.537 0.341 1.00 92.25 81 ALA A CA 1
ATOM 643 C C . ALA A 1 81 ? 10.240 -0.345 1.832 1.00 92.25 81 ALA A C 1
ATOM 645 O O . ALA A 1 81 ? 9.376 0.067 2.606 1.00 92.25 81 ALA A O 1
ATOM 646 N N . GLU A 1 82 ? 11.492 -0.574 2.232 1.00 92.12 82 GLU A N 1
ATOM 647 C CA . GLU A 1 82 ? 11.953 -0.346 3.607 1.00 92.12 82 GLU A CA 1
ATOM 648 C C . GLU A 1 82 ? 11.827 1.129 4.015 1.00 92.12 82 GLU A C 1
ATOM 650 O O . GLU A 1 82 ? 11.350 1.438 5.110 1.00 92.12 82 GLU A O 1
ATOM 655 N N . SER A 1 83 ? 12.192 2.056 3.123 1.00 91.81 83 SER A N 1
ATOM 656 C CA . SER A 1 83 ? 12.056 3.494 3.375 1.00 91.81 83 SER A CA 1
ATOM 657 C C . SER A 1 83 ? 10.594 3.917 3.552 1.00 91.81 83 SER A C 1
ATOM 659 O O . SER A 1 83 ? 10.291 4.718 4.437 1.00 91.81 83 SER A O 1
ATOM 661 N N . GLU A 1 84 ? 9.679 3.385 2.739 1.00 90.38 84 GLU A N 1
ATOM 662 C CA . GLU A 1 84 ? 8.242 3.650 2.868 1.00 90.38 84 GLU A CA 1
ATOM 663 C C . GLU A 1 84 ? 7.660 3.057 4.151 1.00 90.38 84 GLU A C 1
ATOM 665 O O . GLU A 1 84 ? 6.870 3.721 4.822 1.00 90.38 84 GLU A O 1
ATOM 670 N N . ALA A 1 85 ? 8.089 1.854 4.546 1.00 87.94 85 ALA A N 1
ATOM 671 C CA . ALA A 1 85 ? 7.679 1.257 5.813 1.00 87.94 85 ALA A CA 1
ATOM 672 C C . ALA A 1 85 ? 8.060 2.163 6.995 1.00 87.94 85 ALA A C 1
ATOM 674 O O . ALA A 1 85 ? 7.204 2.497 7.817 1.00 87.94 85 ALA A O 1
ATOM 675 N N . LEU A 1 86 ? 9.309 2.644 7.027 1.00 86.81 86 LEU A N 1
ATOM 676 C CA . LEU A 1 86 ? 9.797 3.558 8.064 1.00 86.81 86 LEU A CA 1
ATOM 677 C C . LEU A 1 86 ? 9.010 4.874 8.103 1.00 86.81 86 LEU A C 1
ATOM 679 O O . LEU A 1 86 ? 8.565 5.276 9.174 1.00 86.81 86 LEU A O 1
ATOM 683 N N . LYS A 1 87 ? 8.774 5.511 6.948 1.00 85.62 87 LYS A N 1
ATOM 684 C CA . LYS A 1 87 ? 7.971 6.747 6.867 1.00 85.62 87 LYS A CA 1
ATOM 685 C C . LYS A 1 87 ? 6.533 6.528 7.325 1.00 85.62 87 LYS A C 1
ATOM 687 O O . LYS A 1 87 ? 5.959 7.390 7.981 1.00 85.62 87 LYS A O 1
ATOM 692 N N . SER A 1 88 ? 5.940 5.387 6.974 1.00 80.44 88 SER A N 1
ATOM 693 C CA . SER A 1 88 ? 4.550 5.095 7.319 1.00 80.44 88 SER A CA 1
ATOM 694 C C . SER A 1 88 ? 4.352 4.923 8.826 1.00 80.44 88 SER A C 1
ATOM 696 O O . SER A 1 88 ? 3.351 5.414 9.338 1.00 80.44 88 SER A O 1
ATOM 698 N N . ASN A 1 89 ? 5.333 4.353 9.539 1.00 72.50 89 ASN A N 1
ATOM 699 C CA . ASN A 1 89 ? 5.319 4.217 11.002 1.00 72.50 89 ASN A CA 1
ATOM 700 C C . ASN A 1 89 ? 5.329 5.567 11.733 1.00 72.50 89 ASN A C 1
ATOM 702 O O . ASN A 1 89 ? 4.869 5.663 12.869 1.00 72.50 89 ASN A O 1
ATOM 706 N N . GLU A 1 90 ? 5.858 6.615 11.099 1.00 70.81 90 GLU A N 1
ATOM 707 C CA . GLU A 1 90 ? 5.861 7.974 11.649 1.00 70.81 90 GLU A CA 1
ATOM 708 C C . GLU A 1 90 ? 4.518 8.699 11.438 1.00 70.81 90 GLU A C 1
ATOM 710 O O . GLU A 1 90 ? 4.303 9.786 11.977 1.00 70.81 90 GLU A O 1
ATOM 715 N N . THR A 1 91 ? 3.592 8.107 10.676 1.00 66.94 91 THR A N 1
ATOM 716 C CA . THR A 1 91 ? 2.290 8.693 10.332 1.00 66.94 91 THR A CA 1
ATOM 717 C C . THR A 1 91 ? 1.129 7.840 10.847 1.00 66.94 91 THR A C 1
ATOM 719 O O . THR A 1 91 ? 1.240 6.626 10.944 1.00 66.94 91 THR A O 1
ATOM 722 N N . ASP A 1 92 ? -0.048 8.438 11.073 1.00 59.88 92 ASP A N 1
ATOM 723 C CA . ASP A 1 92 ? -1.292 7.704 11.408 1.00 59.88 92 ASP A CA 1
ATOM 724 C C . ASP A 1 92 ? -1.797 6.771 10.269 1.00 59.88 92 ASP A C 1
ATOM 726 O O . ASP A 1 92 ? -2.872 6.180 10.373 1.00 59.88 92 ASP A O 1
ATOM 730 N N . ASN A 1 93 ? -1.042 6.634 9.170 1.00 68.75 93 ASN A N 1
ATOM 731 C CA . ASN A 1 93 ? -1.326 5.784 8.009 1.00 68.75 93 ASN A CA 1
ATOM 732 C C . ASN A 1 93 ? -0.282 4.663 7.869 1.00 68.75 93 ASN A C 1
ATOM 734 O O . ASN A 1 93 ? 0.297 4.473 6.796 1.00 68.75 93 ASN A O 1
ATOM 738 N N . GLU A 1 94 ? -0.059 3.917 8.949 1.00 79.31 94 GLU A N 1
ATOM 739 C CA . GLU A 1 94 ? 0.816 2.742 8.962 1.00 79.31 94 GLU A CA 1
ATOM 740 C C . GLU A 1 94 ? 0.449 1.774 7.821 1.00 79.31 94 GLU A C 1
ATOM 742 O O . GLU A 1 94 ? -0.731 1.502 7.560 1.00 79.31 94 GLU A O 1
ATOM 747 N N . LEU A 1 95 ? 1.458 1.297 7.090 1.00 84.19 95 LEU A N 1
ATOM 748 C CA . LEU A 1 95 ? 1.288 0.280 6.055 1.00 84.19 95 LEU A CA 1
ATOM 749 C C . LEU A 1 95 ? 1.352 -1.104 6.705 1.00 84.19 95 LEU A C 1
ATOM 751 O O . LEU A 1 95 ? 2.344 -1.464 7.327 1.00 84.19 95 LEU A O 1
ATOM 755 N N . ASN A 1 96 ? 0.311 -1.913 6.518 1.00 87.88 96 ASN A N 1
ATOM 756 C CA . ASN A 1 96 ? 0.289 -3.296 6.994 1.00 87.88 96 ASN A CA 1
ATOM 757 C C . ASN A 1 96 ? 1.133 -4.212 6.104 1.00 87.88 96 ASN A C 1
ATOM 759 O O . ASN A 1 96 ? 1.736 -5.162 6.598 1.00 87.88 96 ASN A O 1
ATOM 763 N N . TYR A 1 97 ? 1.139 -3.947 4.794 1.00 89.69 97 TYR A N 1
ATOM 764 C CA . TYR A 1 97 ? 1.875 -4.737 3.811 1.00 89.69 97 TYR A CA 1
ATOM 765 C C . TYR A 1 97 ? 2.430 -3.853 2.699 1.00 89.69 97 TYR A C 1
ATOM 767 O O . TYR A 1 97 ? 1.760 -2.931 2.227 1.00 89.69 97 TYR A O 1
ATOM 775 N N . ILE A 1 98 ? 3.629 -4.205 2.237 1.00 92.31 98 ILE A N 1
ATOM 776 C CA . ILE A 1 98 ? 4.217 -3.679 1.009 1.00 92.31 98 ILE A CA 1
ATOM 777 C C . ILE A 1 98 ? 4.500 -4.869 0.094 1.00 92.31 98 ILE A C 1
ATOM 779 O O . ILE A 1 98 ? 5.293 -5.743 0.436 1.00 92.31 98 ILE A O 1
ATOM 783 N N . PHE A 1 99 ? 3.824 -4.922 -1.050 1.00 92.81 99 PHE A N 1
ATOM 784 C CA . PHE A 1 99 ? 4.084 -5.908 -2.093 1.00 92.81 99 PHE A CA 1
ATOM 785 C C . PHE A 1 99 ? 5.033 -5.313 -3.118 1.00 92.81 99 PHE A C 1
ATOM 787 O O . PHE A 1 99 ? 4.794 -4.216 -3.613 1.00 92.81 99 PHE A O 1
ATOM 794 N N . VAL A 1 100 ? 6.079 -6.056 -3.457 1.00 92.12 100 VAL A N 1
ATOM 795 C CA . VAL A 1 100 ? 7.024 -5.690 -4.510 1.00 92.12 100 VAL A CA 1
ATOM 796 C C . VAL A 1 100 ? 6.782 -6.607 -5.702 1.00 92.12 100 VAL A C 1
ATOM 798 O O . VAL A 1 100 ? 6.836 -7.829 -5.565 1.00 92.12 100 VAL A O 1
ATOM 801 N N . PHE A 1 101 ? 6.467 -6.018 -6.853 1.00 87.38 101 PHE A N 1
ATOM 802 C CA . PHE A 1 101 ? 6.172 -6.732 -8.089 1.00 87.38 101 PHE A CA 1
ATOM 803 C C . PHE A 1 101 ? 7.301 -6.510 -9.104 1.00 87.38 101 PHE A C 1
ATOM 805 O O . PHE A 1 101 ? 7.512 -5.383 -9.558 1.00 87.38 101 PHE A O 1
ATOM 812 N N . LEU A 1 102 ? 8.008 -7.597 -9.421 1.00 83.94 102 LEU A N 1
ATOM 813 C CA . LEU A 1 102 ? 9.170 -7.670 -10.314 1.00 83.94 102 LEU A CA 1
ATOM 814 C C . LEU A 1 102 ? 8.829 -8.640 -11.456 1.00 83.94 102 LEU A C 1
ATOM 816 O O . LEU A 1 102 ? 8.276 -9.709 -11.170 1.00 83.94 102 LEU A O 1
ATOM 820 N N . ILE A 1 103 ? 9.133 -8.287 -12.708 1.00 73.06 103 ILE A N 1
ATOM 821 C CA . ILE A 1 103 ? 8.981 -9.163 -13.891 1.00 73.06 103 ILE A CA 1
ATOM 822 C C . ILE A 1 103 ? 10.357 -9.391 -14.505 1.00 73.06 103 ILE A C 1
ATOM 824 O O . ILE A 1 103 ? 10.707 -10.576 -14.707 1.00 73.06 103 ILE A O 1
#

Sequence (103 aa):
MGSDDIAKKRIAANRERRNLQKTNRKIRNVGNRTLIPNILILTEGYSEDIYFKELIRILSLNTVKSRKSISTDCNGILGEAESEALKSNETDNELNYIFVFLI

Foldseek 3Di:
DPVVVVVVVVVVVVVVVVVVVVVVVVVVVPPPPPPLAQEEEEELDPVVQVVVVVVCVVVVVVSYHYDYQPDNDPVSSVVVVVVVQVVCVVDPNHGPYYHYHHD

Organism: Acinetobacter baumannii (NCBI:txid470)